Protein AF-A0A8C8M799-F1 (afdb_monomer)

Nearest PDB structures (foldseek):
  2hxp-assembly1_A  TM=8.177E-01  e=5.147E-05  Homo sapiens
  2j16-assembly2_B  TM=7.754E-01  e=2.577E-04  Saccharomyces cerevisiae
  7y4e-assembly2_B  TM=6.372E-01  e=9.191E-05  Homo sapiens
  5gtj-assembly2_C  TM=6.033E-01  e=5.855E-05  Homo sapiens
  5z5a-assembly3_C  TM=6.236E-01  e=4.112E-03  Thermococcus kodakarensis KOD1

Foldseek 3Di:
DPDLVPPVLVVVVVLLVVADDPVLDGDPDPDFEAEAEADPDADPDPRLVVVVVCVVVVGHYDQAYPVRAERSLLSQLLCCCQPVVDQSVRSVVSVCVRDPYDYDPVSVVVSVVVRVVCVVVVSD

Solvent-accessible surface area (backbone atoms only — not comparable to full-atom values): 7376 Å² total; per-residue (Å²): 145,86,72,77,67,58,60,62,49,48,59,51,46,54,56,44,73,74,39,54,38,101,81,79,47,68,62,84,65,93,75,82,58,50,79,34,66,57,62,98,65,69,89,87,34,72,42,51,57,50,51,52,53,37,50,74,70,71,46,54,69,48,65,37,45,100,78,49,40,40,58,21,44,50,56,53,37,53,48,36,29,73,76,65,40,34,51,62,65,61,31,46,52,59,52,51,75,76,40,87,71,64,68,48,69,73,56,49,54,54,47,50,52,52,36,54,52,38,54,76,67,62,54,93

InterPro domains:
  IPR000340 Dual specificity phosphatase, catalytic domain [PF00782] (52-115)
  IPR000387 Tyrosine-specific protein phosphatases domain [PS50056] (60-99)
  IPR020405 Atypical dual specificity phosphatase, subfamily A [PTHR45682] (58-123)
  IPR020422 Dual specificity protein phosphatase domain [SM00195] (5-117)
  IPR029021 Protein-tyrosine phosphatase-like [G3DSA:3.90.190.10] (6-123)
  IPR029021 Protein-tyrosine phosphatase-like [SSF52799] (47-121)

Secondary structure (DSSP, 8-state):
--STHHHHHHHHHHHHHTTB-TTSSB---SSS-EEE---SS-SSSHHHHHHHHHHHTT--EEE--TTSSSHHHHHHHHHHHHHH---HHHHHHHHHTTS-----HHHHHHHHHHHHHHHHTT--

Structure (mmCIF, N/CA/C/O backbone):
data_AF-A0A8C8M7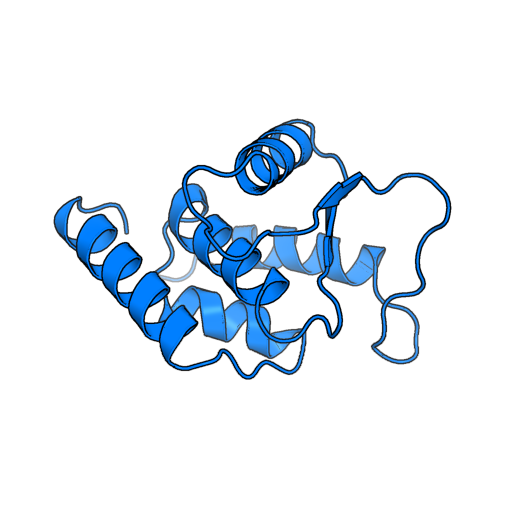99-F1
#
_entry.id   AF-A0A8C8M799-F1
#
loop_
_atom_site.group_PDB
_atom_site.id
_atom_site.type_symbol
_atom_site.label_atom_id
_atom_site.label_alt_id
_atom_site.label_comp_id
_atom_site.label_asym_id
_atom_site.label_entity_id
_atom_site.label_seq_id
_atom_site.pdbx_PDB_ins_code
_atom_site.Cartn_x
_atom_site.Cartn_y
_atom_site.Cartn_z
_atom_site.occupancy
_atom_site.B_iso_or_equiv
_atom_site.auth_seq_id
_atom_site.auth_comp_id
_atom_site.auth_asym_id
_atom_site.auth_atom_id
_atom_site.pdbx_PDB_model_num
ATOM 1 N N . MET A 1 1 ? -24.974 -4.540 -3.469 1.00 36.53 1 MET A N 1
ATOM 2 C CA . MET A 1 1 ? -23.639 -4.346 -2.847 1.00 36.53 1 MET A CA 1
ATOM 3 C C . MET A 1 1 ? -22.509 -4.196 -3.890 1.00 36.53 1 MET A C 1
ATOM 5 O O . MET A 1 1 ? -21.532 -4.925 -3.824 1.00 36.53 1 MET A O 1
ATOM 9 N N . LYS A 1 2 ? -22.591 -3.279 -4.873 1.00 37.59 2 LYS A N 1
ATOM 10 C CA . LYS A 1 2 ? -21.559 -3.154 -5.937 1.00 37.59 2 LYS A CA 1
ATOM 11 C C . LYS A 1 2 ? -21.274 -1.703 -6.375 1.00 37.59 2 LYS A C 1
ATOM 13 O O . LYS A 1 2 ? -21.218 -1.433 -7.567 1.00 37.59 2 LYS A O 1
ATOM 18 N N . GLN A 1 3 ? -21.135 -0.748 -5.451 1.00 39.97 3 GLN A N 1
ATOM 19 C CA . GLN A 1 3 ? -20.902 0.660 -5.843 1.00 39.97 3 GLN A CA 1
ATOM 20 C C . GLN A 1 3 ? -19.576 1.284 -5.369 1.00 39.97 3 GLN A C 1
ATOM 22 O O . GLN A 1 3 ? -19.121 2.225 -6.011 1.00 39.97 3 GLN A O 1
ATOM 27 N N . ASN A 1 4 ? -18.862 0.719 -4.385 1.00 44.81 4 ASN A N 1
ATOM 28 C CA . ASN A 1 4 ? -17.621 1.340 -3.877 1.00 44.81 4 ASN A CA 1
ATOM 29 C C . ASN A 1 4 ? -16.312 0.937 -4.583 1.00 44.81 4 ASN A C 1
ATOM 31 O O . ASN A 1 4 ? -15.297 1.597 -4.390 1.00 44.81 4 ASN A O 1
ATOM 35 N N . GLN A 1 5 ? -16.308 -0.079 -5.452 1.00 48.56 5 GLN A N 1
ATOM 36 C CA . GLN A 1 5 ? -15.090 -0.484 -6.179 1.00 48.56 5 GLN A CA 1
ATOM 37 C C . GLN A 1 5 ? -14.709 0.468 -7.331 1.00 48.56 5 GLN A C 1
ATOM 39 O O . GLN A 1 5 ? -13.572 0.462 -7.790 1.00 48.56 5 GLN A O 1
ATOM 44 N N . SER A 1 6 ? -15.630 1.322 -7.788 1.00 57.97 6 SER A N 1
ATOM 45 C CA . SER A 1 6 ? -15.455 2.165 -8.982 1.00 57.97 6 SER A CA 1
ATOM 46 C C . SER A 1 6 ? -14.426 3.293 -8.799 1.00 57.97 6 SER A C 1
ATOM 48 O O . SER A 1 6 ? -13.633 3.556 -9.702 1.00 57.97 6 SER A O 1
ATOM 50 N N . ALA A 1 7 ? -14.394 3.949 -7.635 1.00 55.78 7 ALA A N 1
ATOM 51 C CA . ALA A 1 7 ? -13.556 5.134 -7.428 1.00 55.78 7 ALA A CA 1
ATOM 52 C C . ALA A 1 7 ? -12.071 4.785 -7.244 1.00 55.78 7 ALA A C 1
ATOM 54 O O . ALA A 1 7 ? -11.216 5.389 -7.890 1.00 55.78 7 ALA A O 1
ATOM 55 N N . ALA A 1 8 ? -11.775 3.769 -6.427 1.00 52.72 8 ALA A N 1
ATOM 56 C CA . ALA A 1 8 ? -10.413 3.272 -6.227 1.00 52.72 8 ALA A CA 1
ATOM 57 C C . ALA A 1 8 ? -9.836 2.698 -7.529 1.00 52.72 8 ALA A C 1
ATOM 59 O O . ALA A 1 8 ? -8.698 2.990 -7.893 1.00 52.72 8 ALA A O 1
ATOM 60 N N . TYR A 1 9 ? -10.661 1.959 -8.280 1.00 50.78 9 TYR A N 1
ATOM 61 C CA . TYR A 1 9 ? -10.264 1.427 -9.577 1.00 50.78 9 TYR A CA 1
ATOM 62 C C . TYR A 1 9 ? -9.970 2.550 -10.576 1.00 50.78 9 TYR A C 1
ATOM 64 O O . TYR A 1 9 ? -8.937 2.506 -11.226 1.00 50.78 9 TYR A O 1
ATOM 72 N N . ARG A 1 10 ? -10.797 3.605 -10.645 1.00 59.00 10 ARG A N 1
ATOM 73 C CA . ARG A 1 10 ? -10.566 4.765 -11.530 1.00 59.00 10 ARG A CA 1
ATOM 74 C C . ARG A 1 10 ? -9.321 5.571 -11.165 1.00 59.00 10 ARG A C 1
ATOM 76 O O . ARG A 1 10 ? -8.552 5.896 -12.064 1.00 59.00 10 ARG A O 1
ATOM 83 N N . ALA A 1 11 ? -9.105 5.865 -9.883 1.00 54.03 11 ALA A N 1
ATOM 84 C CA . ALA A 1 11 ? -7.927 6.608 -9.428 1.00 54.03 11 ALA A CA 1
ATOM 85 C C . ALA A 1 11 ? -6.632 5.847 -9.746 1.00 54.03 11 ALA A C 1
ATOM 87 O O . ALA A 1 11 ? -5.654 6.422 -10.225 1.00 54.03 11 ALA A O 1
ATOM 88 N N . MET A 1 12 ? -6.651 4.526 -9.560 1.00 55.69 12 MET A N 1
ATOM 89 C CA . MET A 1 12 ? -5.508 3.690 -9.892 1.00 55.69 12 MET A CA 1
ATOM 90 C C . MET A 1 12 ? -5.356 3.473 -11.406 1.00 55.69 12 MET A C 1
ATOM 92 O O . MET A 1 12 ? -4.232 3.421 -11.897 1.00 55.69 12 MET A O 1
ATOM 96 N N . GLN A 1 13 ? -6.448 3.372 -12.172 1.00 53.78 13 GLN A N 1
ATOM 97 C CA . GLN A 1 13 ? -6.397 3.284 -13.638 1.00 53.78 13 GLN A CA 1
ATOM 98 C C . GLN A 1 13 ? -5.747 4.543 -14.224 1.00 53.78 13 GLN A C 1
ATOM 100 O O . GLN A 1 13 ? -4.793 4.425 -14.982 1.00 53.78 13 GLN A O 1
ATOM 105 N N . GLN A 1 14 ? -6.161 5.729 -13.762 1.00 54.97 14 GLN A N 1
ATOM 106 C CA . GLN A 1 14 ? -5.558 7.005 -14.156 1.00 54.97 14 GLN A CA 1
ATOM 107 C C . GLN A 1 14 ? -4.055 7.053 -13.854 1.00 54.97 14 GLN A C 1
ATOM 109 O O . GLN A 1 14 ? -3.283 7.518 -14.685 1.00 54.97 14 GLN A O 1
ATOM 114 N N . LEU A 1 15 ? -3.617 6.543 -12.698 1.00 53.00 15 LEU A N 1
ATOM 115 C CA . LEU A 1 15 ? -2.193 6.468 -12.355 1.00 53.00 15 LEU A CA 1
ATOM 116 C C . LEU A 1 15 ? -1.398 5.529 -13.274 1.00 53.00 15 LEU A C 1
ATOM 118 O O . LEU A 1 15 ? -0.246 5.827 -13.570 1.00 53.00 15 LEU A O 1
ATOM 122 N N . ASN A 1 16 ? -1.993 4.426 -13.735 1.00 51.41 16 ASN A N 1
ATOM 123 C CA . ASN A 1 16 ? -1.328 3.482 -14.637 1.00 51.41 16 ASN A CA 1
ATOM 124 C C . ASN A 1 16 ? -1.278 4.000 -16.079 1.00 5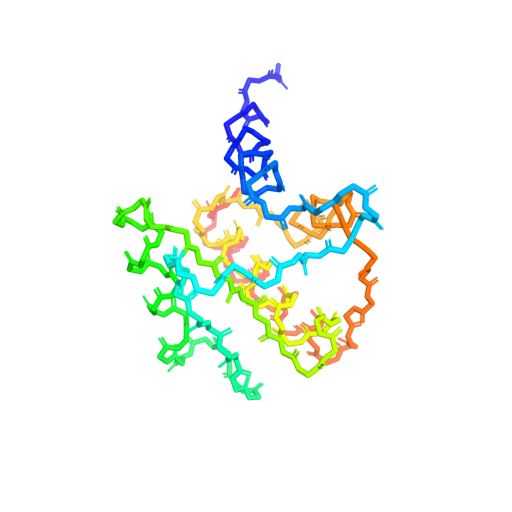1.41 16 ASN A C 1
ATOM 126 O O . ASN A 1 16 ? -0.214 3.971 -16.689 1.00 51.41 16 ASN A O 1
ATOM 130 N N . ASP A 1 17 ? -2.388 4.535 -16.592 1.00 57.66 17 ASP A N 1
ATOM 131 C CA . ASP A 1 17 ? -2.485 5.056 -17.965 1.00 57.66 17 ASP A CA 1
ATOM 132 C C . ASP A 1 17 ? -1.545 6.253 -18.195 1.00 57.66 17 ASP A C 1
ATOM 134 O O . ASP A 1 17 ? -1.127 6.534 -19.314 1.00 57.66 17 ASP A O 1
ATOM 138 N N . LEU A 1 18 ? -1.189 6.966 -17.123 1.00 50.09 18 LEU A N 1
ATOM 139 C CA . LEU A 1 18 ? -0.298 8.123 -17.166 1.00 50.09 18 LEU A CA 1
ATOM 140 C C . LEU A 1 18 ? 1.191 7.786 -17.052 1.00 50.09 18 LEU A C 1
ATOM 142 O O . LEU A 1 18 ? 2.012 8.686 -17.244 1.00 50.09 18 LEU A O 1
ATOM 146 N N . CYS A 1 19 ? 1.527 6.553 -16.682 1.00 47.09 19 CYS A N 1
ATOM 147 C CA . CYS A 1 19 ? 2.871 6.181 -16.259 1.00 47.09 19 CYS A CA 1
ATOM 148 C C . CYS A 1 19 ? 3.407 4.951 -17.034 1.00 47.09 19 CYS A C 1
ATOM 150 O O . CYS A 1 19 ? 4.620 4.784 -17.131 1.00 47.09 19 CYS A O 1
ATOM 152 N N . ALA A 1 20 ? 2.547 4.113 -17.620 1.00 47.53 20 ALA A N 1
ATOM 153 C CA . ALA A 1 20 ? 2.962 2.952 -18.406 1.00 47.53 20 ALA A CA 1
ATOM 154 C C . ALA A 1 20 ? 3.395 3.325 -19.836 1.00 47.53 20 ALA A C 1
ATOM 156 O O . ALA A 1 20 ? 2.713 4.084 -20.523 1.00 47.53 20 ALA A O 1
ATOM 157 N N . ASN A 1 21 ? 4.484 2.723 -20.315 1.00 50.19 21 ASN A N 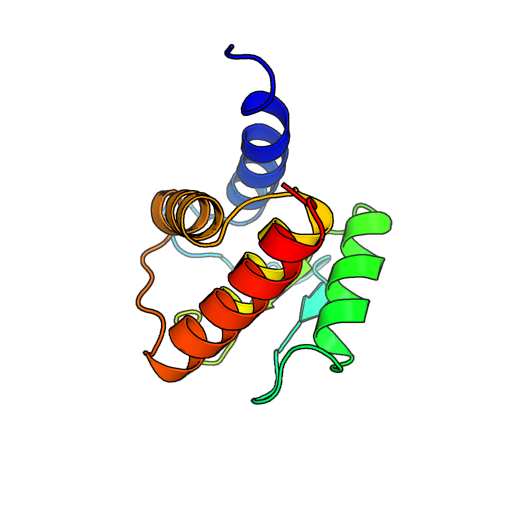1
ATOM 158 C CA . ASN A 1 21 ? 4.788 2.684 -21.748 1.00 50.19 21 ASN A CA 1
ATOM 159 C C . ASN A 1 21 ? 4.180 1.428 -22.364 1.00 50.19 21 ASN A C 1
ATOM 161 O O . ASN A 1 21 ? 3.847 0.482 -21.648 1.00 50.19 21 ASN A O 1
ATOM 165 N N . GLY A 1 22 ? 4.156 1.377 -23.699 1.00 46.03 22 GLY A N 1
ATOM 166 C CA . GLY A 1 22 ? 3.663 0.241 -24.488 1.00 46.03 22 GLY A CA 1
ATOM 167 C C . GLY A 1 22 ? 4.275 -1.135 -24.172 1.00 46.03 22 GLY A C 1
ATOM 168 O O . GLY A 1 22 ? 3.699 -2.132 -24.589 1.00 46.03 22 GLY A O 1
ATOM 169 N N . ASP A 1 23 ?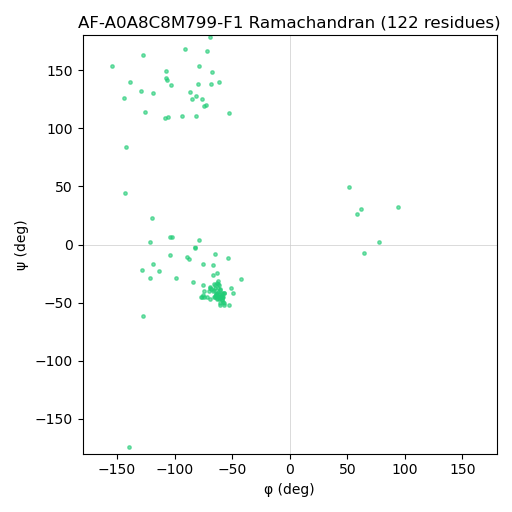 5.359 -1.202 -23.392 1.00 45.38 23 ASP A N 1
ATOM 170 C CA . ASP A 1 23 ? 6.046 -2.445 -23.004 1.00 45.38 23 ASP A CA 1
ATOM 171 C C . ASP A 1 23 ? 5.734 -2.918 -21.568 1.00 45.38 23 ASP A C 1
ATOM 173 O O . ASP A 1 23 ? 6.369 -3.840 -21.062 1.00 45.38 23 ASP A O 1
ATOM 177 N N . GLY A 1 24 ? 4.798 -2.279 -20.857 1.00 40.44 24 GLY A N 1
ATOM 178 C CA . GLY A 1 24 ? 4.428 -2.673 -19.485 1.00 40.44 24 GLY A CA 1
ATOM 179 C C . GLY A 1 24 ? 5.420 -2.240 -18.394 1.00 40.44 24 GLY A C 1
ATOM 180 O O . GLY A 1 24 ? 5.190 -2.501 -17.212 1.00 40.44 24 GLY A O 1
ATOM 181 N N . TYR A 1 25 ? 6.480 -1.519 -18.769 1.00 36.88 25 TYR A N 1
ATOM 182 C CA . TYR A 1 25 ? 7.398 -0.828 -17.863 1.00 36.88 25 TYR A CA 1
ATOM 183 C C . TYR A 1 25 ? 7.190 0.692 -17.931 1.00 36.88 25 TYR A C 1
ATOM 185 O O . TYR A 1 25 ? 6.807 1.246 -18.963 1.00 36.88 25 TYR A O 1
ATOM 193 N N . TYR A 1 26 ? 7.445 1.370 -16.814 1.00 47.44 26 TYR A N 1
ATOM 194 C CA . TYR A 1 26 ? 7.334 2.821 -16.683 1.00 47.44 26 TYR A CA 1
ATOM 195 C C . TYR A 1 26 ? 8.514 3.523 -17.392 1.00 47.44 26 TYR A C 1
ATOM 197 O O . TYR A 1 26 ? 9.662 3.321 -16.996 1.00 47.44 26 TYR A O 1
ATOM 205 N N . SER A 1 27 ? 8.277 4.364 -18.412 1.00 43.22 27 SER A N 1
ATOM 206 C CA . SER A 1 27 ? 9.279 5.340 -18.890 1.00 43.22 27 SER A CA 1
ATOM 207 C C . SER A 1 27 ? 9.321 6.400 -17.826 1.00 43.22 27 SER A C 1
ATOM 209 O O . SER A 1 27 ? 8.319 7.065 -17.575 1.00 43.22 27 SER A O 1
ATOM 211 N N . MET A 1 28 ? 10.494 6.587 -17.240 1.00 45.66 28 MET A N 1
ATOM 212 C CA . MET A 1 28 ? 10.765 7.700 -16.343 1.00 45.66 28 MET A CA 1
ATOM 213 C C . MET A 1 28 ? 10.377 9.018 -17.039 1.00 45.66 28 MET A C 1
ATOM 215 O O . MET A 1 28 ? 11.010 9.380 -18.036 1.00 45.66 28 MET A O 1
ATOM 219 N N . PRO A 1 29 ? 9.349 9.753 -16.573 1.00 45.44 29 PRO A N 1
ATOM 220 C CA . PRO A 1 29 ? 9.011 11.038 -17.158 1.00 45.44 29 PRO A CA 1
ATOM 221 C C . PRO A 1 29 ? 9.965 12.066 -16.557 1.00 45.44 29 PRO A C 1
ATOM 223 O O . PRO A 1 29 ? 9.873 12.393 -15.377 1.00 45.44 29 PRO A O 1
ATOM 226 N N . ILE A 1 30 ? 10.882 12.588 -17.371 1.00 42.38 30 ILE A N 1
ATOM 227 C CA . ILE A 1 30 ? 11.935 13.522 -16.932 1.00 42.38 30 ILE A CA 1
ATOM 228 C C . ILE A 1 30 ? 11.356 14.869 -16.444 1.00 42.38 30 ILE A C 1
ATOM 230 O O . ILE A 1 30 ? 12.076 15.667 -15.865 1.00 42.38 30 ILE A O 1
ATOM 234 N N . HIS A 1 31 ? 10.058 15.149 -16.593 1.00 43.28 31 HIS A N 1
ATOM 235 C CA . HIS A 1 31 ? 9.453 16.379 -16.075 1.00 43.28 31 HIS A CA 1
ATOM 236 C C . HIS A 1 31 ? 8.023 16.124 -15.557 1.00 43.28 31 HIS A C 1
ATOM 238 O O . HIS A 1 31 ? 7.168 15.678 -16.320 1.00 43.28 31 HIS A O 1
ATOM 244 N N . ARG A 1 32 ? 7.749 16.505 -14.293 1.00 48.97 32 ARG A N 1
ATOM 245 C CA . ARG A 1 32 ? 6.439 16.524 -13.575 1.00 48.97 32 ARG A CA 1
ATOM 246 C C . ARG A 1 32 ? 6.045 15.307 -12.723 1.00 48.97 32 ARG A C 1
ATOM 248 O O . ARG A 1 32 ? 4.851 15.035 -12.578 1.00 48.97 32 ARG A O 1
ATOM 255 N N . VAL A 1 33 ? 6.998 14.614 -12.109 1.00 53.72 33 VAL A N 1
ATOM 256 C CA . VAL A 1 33 ? 6.684 13.563 -11.131 1.00 53.72 33 VAL A CA 1
ATOM 257 C C . VAL A 1 33 ? 7.480 13.775 -9.850 1.00 53.72 33 VAL A C 1
ATOM 259 O O . VAL A 1 33 ? 8.680 14.023 -9.911 1.00 53.72 33 VAL A O 1
ATOM 262 N N . VAL A 1 34 ? 6.806 13.706 -8.698 1.00 55.66 34 VAL A N 1
ATOM 263 C CA . VAL A 1 34 ? 7.482 13.756 -7.395 1.00 55.66 34 VAL A CA 1
ATOM 264 C C . VAL A 1 34 ? 7.947 12.357 -7.024 1.00 55.66 34 VAL A C 1
ATOM 266 O O . VAL A 1 34 ? 7.163 11.405 -7.016 1.00 55.66 34 VAL A O 1
ATOM 269 N N . GLU A 1 35 ? 9.238 12.246 -6.743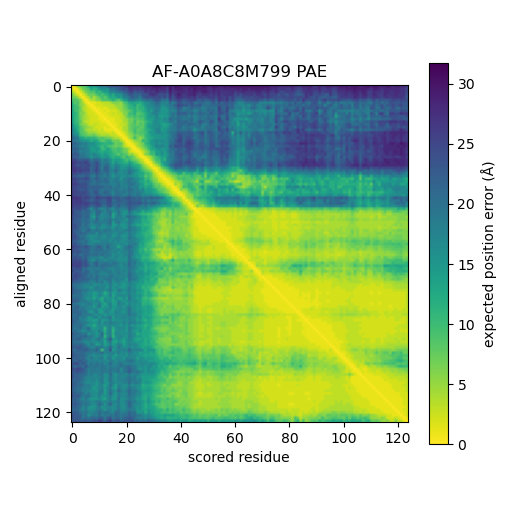 1.00 55.19 35 GLU A N 1
ATOM 270 C CA . GLU A 1 35 ? 9.904 10.998 -6.404 1.00 55.19 35 GLU A CA 1
ATOM 271 C C . GLU A 1 35 ? 9.811 10.699 -4.908 1.00 55.19 35 GLU A C 1
ATOM 273 O O . GLU A 1 35 ? 10.130 11.541 -4.068 1.00 55.19 35 GLU A O 1
ATOM 278 N N . VAL A 1 36 ? 9.406 9.473 -4.573 1.00 58.09 36 VAL A N 1
ATOM 279 C CA . VAL A 1 36 ? 9.369 8.997 -3.186 1.00 58.09 36 VAL A CA 1
ATOM 280 C C . VAL A 1 36 ? 10.163 7.701 -3.068 1.00 58.09 36 VAL A C 1
ATOM 282 O O . VAL A 1 36 ? 9.765 6.664 -3.603 1.00 58.09 36 VAL A O 1
ATOM 285 N N . PHE A 1 37 ? 11.269 7.759 -2.319 1.00 60.38 37 PHE A N 1
ATOM 286 C CA . PHE A 1 37 ? 12.098 6.604 -1.980 1.00 60.38 37 PHE A CA 1
ATOM 287 C C . PHE A 1 37 ? 11.878 6.196 -0.512 1.00 60.38 37 PHE A C 1
ATOM 289 O O . PHE A 1 37 ? 12.309 6.911 0.396 1.00 60.38 37 PHE A O 1
ATOM 296 N N . PRO A 1 38 ? 11.222 5.055 -0.239 1.00 58.50 38 PRO A N 1
ATOM 297 C CA . PRO A 1 38 ? 10.963 4.627 1.124 1.00 58.50 38 PRO A CA 1
ATOM 298 C C . PRO A 1 38 ? 12.231 4.050 1.787 1.00 58.50 38 PRO A C 1
ATOM 300 O O . PRO A 1 38 ? 12.832 3.100 1.259 1.00 58.50 38 PRO A O 1
ATOM 303 N N . PRO A 1 39 ? 12.633 4.574 2.961 1.00 58.09 39 PRO A N 1
ATOM 304 C CA . PRO A 1 39 ? 13.659 3.961 3.799 1.00 58.09 39 PRO A CA 1
ATOM 305 C C . PRO A 1 39 ? 13.153 2.647 4.420 1.00 58.09 39 PRO A C 1
ATOM 307 O O . PRO A 1 39 ? 12.036 2.192 4.172 1.00 58.09 39 PRO A O 1
ATOM 310 N N . ARG A 1 40 ? 14.020 1.972 5.183 1.00 57.62 40 ARG A N 1
ATOM 311 C CA . ARG A 1 40 ? 13.749 0.626 5.717 1.00 57.62 40 ARG A CA 1
ATOM 312 C C . ARG A 1 40 ? 12.552 0.595 6.688 1.00 57.62 40 ARG A C 1
ATOM 314 O O . ARG A 1 40 ? 11.790 -0.372 6.657 1.00 57.62 40 ARG A O 1
ATOM 321 N N . ASP A 1 41 ? 12.349 1.678 7.438 1.00 58.41 41 ASP A N 1
ATOM 322 C CA . ASP A 1 41 ? 11.238 1.872 8.376 1.00 58.41 41 ASP A CA 1
ATOM 323 C C . ASP A 1 41 ? 10.209 2.863 7.818 1.00 58.41 41 ASP A C 1
ATOM 325 O O . ASP A 1 41 ? 10.553 3.808 7.110 1.00 58.41 41 ASP A O 1
ATOM 329 N N . MET A 1 42 ? 8.922 2.591 8.051 1.00 59.62 42 MET A N 1
ATOM 330 C CA . MET A 1 42 ? 7.884 2.886 7.053 1.00 59.62 42 MET A CA 1
ATOM 331 C C . MET A 1 42 ? 6.762 3.837 7.489 1.00 59.62 42 MET A C 1
ATOM 333 O O . MET A 1 42 ? 6.180 4.480 6.626 1.00 59.62 42 MET A O 1
ATOM 337 N N . LEU A 1 43 ? 6.411 3.904 8.774 1.00 54.00 43 LEU A N 1
ATOM 338 C CA . LEU A 1 43 ? 5.177 4.590 9.197 1.00 54.00 43 LEU A CA 1
ATOM 339 C C . LEU A 1 43 ? 5.411 5.969 9.830 1.00 54.00 43 LEU A C 1
ATOM 341 O O . LEU A 1 43 ? 4.460 6.719 9.986 1.00 54.00 43 LEU A O 1
ATOM 345 N N . GLU A 1 44 ? 6.664 6.338 10.103 1.00 50.94 44 GLU A N 1
ATOM 346 C CA . GLU A 1 44 ? 7.046 7.672 10.605 1.00 50.94 44 GLU A CA 1
ATOM 347 C C . GLU A 1 44 ? 8.000 8.401 9.654 1.00 50.94 44 GLU A C 1
ATOM 349 O O . GLU A 1 44 ? 8.794 9.255 10.047 1.00 50.94 44 GLU A O 1
ATOM 354 N N . THR A 1 45 ? 8.004 8.023 8.381 1.00 60.28 45 THR A N 1
ATOM 355 C CA . THR A 1 45 ? 9.003 8.520 7.444 1.00 60.28 45 THR A CA 1
ATOM 356 C C . THR A 1 45 ? 8.441 9.583 6.527 1.00 60.28 45 THR A C 1
ATOM 358 O O . THR A 1 45 ? 7.357 9.455 5.969 1.00 60.28 45 THR A O 1
ATOM 361 N N . HIS A 1 46 ? 9.249 10.626 6.329 1.00 66.38 46 HIS A N 1
ATOM 362 C CA . HIS A 1 46 ? 9.025 11.755 5.425 1.00 66.38 46 HIS A CA 1
ATOM 363 C C . HIS A 1 46 ? 8.465 11.335 4.049 1.00 66.38 46 HIS A C 1
ATOM 365 O O . HIS A 1 46 ? 7.680 12.058 3.449 1.00 66.38 46 HIS A O 1
ATOM 371 N N . ALA A 1 47 ? 8.804 10.127 3.583 1.00 67.62 47 ALA A N 1
ATOM 372 C CA . ALA A 1 47 ? 8.276 9.507 2.371 1.00 67.62 47 ALA A CA 1
ATOM 373 C C . ALA A 1 47 ? 6.744 9.321 2.365 1.00 67.62 47 ALA A C 1
ATOM 375 O O . ALA A 1 47 ? 6.115 9.567 1.337 1.00 67.62 47 ALA A O 1
ATOM 376 N N . PHE A 1 48 ? 6.140 8.894 3.478 1.00 78.00 48 PHE A N 1
ATOM 377 C CA . PHE A 1 48 ? 4.689 8.710 3.567 1.00 78.00 48 PHE A CA 1
ATOM 378 C C . PHE A 1 48 ? 3.970 10.062 3.540 1.00 78.00 48 PHE A C 1
ATOM 380 O O . PHE A 1 48 ? 3.102 10.264 2.697 1.00 78.00 48 PHE A O 1
ATOM 387 N N . HIS A 1 49 ? 4.431 11.033 4.337 1.00 76.94 49 HIS A N 1
ATOM 388 C CA . HIS A 1 49 ? 3.885 12.395 4.313 1.00 76.94 49 HIS A CA 1
ATOM 389 C C . HIS A 1 49 ? 4.042 13.069 2.944 1.00 76.94 49 HIS A C 1
ATOM 391 O O . HIS A 1 49 ? 3.134 13.758 2.490 1.00 76.94 49 HIS A O 1
ATOM 397 N N . LEU A 1 50 ? 5.169 12.863 2.251 1.00 73.62 50 LEU A N 1
ATOM 398 C CA . LEU A 1 50 ? 5.356 13.370 0.890 1.00 73.62 50 LEU A CA 1
ATOM 399 C C . LEU A 1 50 ? 4.371 12.736 -0.090 1.00 73.62 50 LEU A C 1
ATOM 401 O O . LEU A 1 50 ? 3.817 13.448 -0.929 1.00 73.62 50 LEU A O 1
ATOM 405 N N . LEU A 1 51 ? 4.143 11.424 0.006 1.00 81.19 51 LEU A N 1
ATOM 406 C CA . LEU A 1 51 ? 3.139 10.744 -0.806 1.00 81.19 51 LEU A CA 1
ATOM 407 C C . LEU A 1 51 ? 1.748 11.328 -0.531 1.00 81.19 51 LEU A C 1
ATOM 409 O O . LEU A 1 51 ? 1.083 11.760 -1.468 1.00 81.19 51 LEU A O 1
ATOM 413 N N . GLU A 1 52 ? 1.337 11.403 0.735 1.00 82.62 52 GLU A N 1
ATOM 414 C CA . GLU A 1 52 ? 0.039 11.952 1.135 1.00 82.62 52 GLU A CA 1
ATOM 415 C C . GLU A 1 52 ? -0.158 13.390 0.656 1.00 82.62 52 GLU A C 1
ATOM 417 O O . GLU A 1 52 ? -1.150 13.692 -0.010 1.00 82.62 52 GLU A O 1
ATOM 422 N N . PHE A 1 53 ? 0.804 14.269 0.948 1.00 79.62 53 PHE A N 1
ATOM 423 C CA . PHE A 1 53 ? 0.756 15.677 0.573 1.00 79.62 53 PHE A CA 1
ATOM 424 C C . PHE A 1 53 ? 0.601 15.840 -0.940 1.00 79.62 53 PHE A C 1
ATOM 426 O O . PHE A 1 53 ? -0.311 16.524 -1.404 1.00 79.62 53 PHE A O 1
ATOM 433 N N . ASN A 1 54 ? 1.437 15.167 -1.731 1.00 79.12 54 ASN A N 1
ATOM 434 C CA . ASN A 1 54 ? 1.392 15.303 -3.183 1.00 79.12 54 ASN A CA 1
ATOM 435 C C . ASN A 1 54 ? 0.129 14.686 -3.793 1.00 79.12 54 ASN A C 1
ATOM 437 O O . ASN A 1 54 ? -0.441 15.274 -4.713 1.00 79.12 54 ASN A O 1
ATOM 441 N N . VAL A 1 55 ? -0.361 13.560 -3.264 1.00 79.75 55 VAL A N 1
ATOM 442 C CA . VAL A 1 55 ? -1.637 12.991 -3.720 1.00 79.75 55 VAL A CA 1
ATOM 443 C C . VAL A 1 55 ? -2.804 13.924 -3.369 1.00 79.75 55 VAL A C 1
ATOM 445 O O . VAL A 1 55 ? -3.673 14.143 -4.214 1.00 79.75 55 VAL A O 1
ATOM 448 N N . SER A 1 56 ? -2.798 14.561 -2.190 1.00 80.12 56 SER A N 1
ATOM 449 C CA . SER A 1 56 ? -3.811 15.565 -1.811 1.00 80.12 56 SER A CA 1
ATOM 450 C C . SER A 1 56 ? -3.806 16.793 -2.730 1.00 80.12 56 SER A C 1
ATOM 452 O O . SER A 1 56 ? -4.864 17.325 -3.069 1.00 80.12 56 SER A O 1
ATOM 454 N N . MET A 1 57 ? -2.626 17.176 -3.226 1.00 80.19 57 MET A N 1
ATOM 455 C CA . MET A 1 57 ? -2.435 18.250 -4.205 1.00 80.19 57 MET A CA 1
ATOM 456 C C . MET A 1 57 ? -2.770 17.826 -5.644 1.00 80.19 57 MET A C 1
ATOM 458 O O . MET A 1 57 ? -2.598 18.611 -6.575 1.00 80.19 57 MET A O 1
ATOM 462 N N . LYS A 1 58 ? -3.262 16.594 -5.849 1.00 78.50 58 LYS A N 1
ATOM 463 C CA . LYS A 1 58 ? -3.539 15.996 -7.167 1.00 78.50 58 LYS A CA 1
ATOM 464 C C . LYS A 1 58 ? -2.298 15.931 -8.072 1.00 78.50 58 LYS A C 1
ATOM 466 O O . LYS A 1 58 ? -2.418 15.905 -9.299 1.00 78.50 58 LYS A O 1
ATOM 471 N N . CYS A 1 59 ? -1.107 15.888 -7.476 1.00 73.88 59 CYS A N 1
ATOM 472 C CA . CYS A 1 59 ? 0.148 15.691 -8.187 1.00 73.88 59 CYS A CA 1
ATOM 473 C C . CYS A 1 59 ? 0.349 14.211 -8.527 1.00 73.88 59 CYS A C 1
ATOM 475 O O . CYS A 1 59 ? -0.119 13.312 -7.828 1.00 73.88 59 CYS A O 1
ATOM 477 N N . LYS A 1 60 ? 1.106 13.952 -9.596 1.00 70.81 60 LYS A N 1
ATOM 478 C CA . LYS A 1 60 ? 1.560 12.598 -9.920 1.00 70.81 60 LYS A CA 1
ATOM 479 C C . LYS A 1 60 ? 2.787 12.266 -9.076 1.00 70.81 60 LYS A C 1
ATOM 481 O O . LYS A 1 60 ? 3.758 13.024 -9.069 1.00 70.81 60 LYS A O 1
ATOM 486 N N . VAL A 1 61 ? 2.738 11.128 -8.391 1.00 76.94 61 VAL A N 1
ATOM 487 C CA . VAL A 1 61 ? 3.816 10.648 -7.521 1.00 76.94 61 VAL A CA 1
ATOM 488 C C . VAL A 1 61 ? 4.314 9.312 -8.043 1.00 76.94 61 VAL A C 1
ATOM 490 O O . VAL A 1 61 ? 3.517 8.405 -8.281 1.00 76.94 61 VAL A O 1
ATOM 493 N N . TYR A 1 62 ? 5.628 9.182 -8.197 1.00 79.25 62 TYR A N 1
ATOM 494 C CA . TYR A 1 62 ? 6.266 7.917 -8.535 1.00 79.25 62 TYR A CA 1
ATOM 495 C C . TYR A 1 62 ? 7.010 7.385 -7.321 1.00 79.25 62 TYR A C 1
ATOM 497 O O . TYR A 1 62 ? 8.029 7.922 -6.881 1.00 79.25 62 TYR A O 1
ATOM 505 N N . VAL A 1 63 ? 6.454 6.313 -6.761 1.00 79.06 63 VAL A N 1
ATOM 506 C CA . VAL A 1 63 ? 7.029 5.610 -5.619 1.00 79.06 63 VAL A CA 1
ATOM 507 C C . VAL A 1 63 ? 7.887 4.468 -6.142 1.00 79.06 63 VAL A C 1
ATOM 509 O O . VAL A 1 63 ? 7.368 3.464 -6.635 1.00 79.06 63 VAL A O 1
ATOM 512 N N . TYR A 1 64 ? 9.201 4.581 -5.985 1.00 76.25 64 TYR A N 1
ATOM 513 C CA . TYR A 1 64 ? 10.140 3.561 -6.439 1.00 76.25 64 TYR A CA 1
ATOM 514 C C . TYR A 1 64 ? 11.078 3.122 -5.321 1.00 76.25 64 TYR A C 1
ATOM 516 O O . TYR A 1 64 ? 11.208 3.732 -4.266 1.00 76.25 64 TYR A O 1
ATOM 524 N N . CYS A 1 65 ? 11.711 1.981 -5.536 1.00 72.31 65 CYS A N 1
ATOM 525 C CA . CYS A 1 65 ? 12.865 1.549 -4.764 1.00 72.31 65 CYS A CA 1
ATOM 526 C C . CYS A 1 65 ? 13.854 0.905 -5.739 1.00 72.31 65 CYS A C 1
ATOM 528 O O . CYS A 1 65 ? 13.597 0.917 -6.939 1.00 72.31 65 CYS A O 1
ATOM 530 N N . ARG A 1 66 ? 14.953 0.314 -5.250 1.00 69.00 66 ARG A N 1
ATOM 531 C CA . ARG A 1 66 ? 16.009 -0.234 -6.126 1.00 69.00 66 ARG A CA 1
ATOM 532 C C . ARG A 1 66 ? 15.479 -1.151 -7.241 1.00 69.00 66 ARG A C 1
ATOM 534 O O . ARG A 1 66 ? 15.940 -1.052 -8.362 1.00 69.00 66 ARG A O 1
ATOM 541 N N . GLU A 1 67 ? 14.514 -2.010 -6.922 1.00 68.06 67 GLU A N 1
ATOM 542 C CA . GLU A 1 67 ? 13.954 -3.005 -7.856 1.00 68.06 67 GLU A CA 1
ATOM 543 C C . GLU A 1 67 ? 12.442 -2.834 -8.050 1.00 68.06 67 GLU A C 1
ATOM 545 O O . GLU A 1 67 ? 11.782 -3.662 -8.662 1.00 68.06 67 GLU A O 1
ATOM 550 N N . GLY A 1 68 ? 11.838 -1.821 -7.423 1.00 67.50 68 GLY A N 1
ATOM 551 C CA . GLY A 1 68 ? 10.383 -1.648 -7.418 1.00 67.50 68 GLY A CA 1
ATOM 552 C C . GLY A 1 68 ? 9.585 -2.753 -6.702 1.00 67.50 68 GLY A C 1
ATOM 553 O O . GLY A 1 68 ? 8.386 -2.589 -6.509 1.00 67.50 68 GLY A O 1
ATOM 554 N N . TYR A 1 69 ? 10.202 -3.848 -6.260 1.00 70.12 69 TYR A N 1
ATOM 555 C CA . TYR A 1 69 ? 9.482 -5.070 -5.884 1.00 70.12 69 TYR A CA 1
ATOM 556 C C . TYR A 1 69 ? 8.923 -5.094 -4.457 1.00 70.12 69 TYR A C 1
ATOM 558 O O . TYR A 1 69 ? 7.883 -5.693 -4.200 1.00 70.12 69 TYR A O 1
ATOM 566 N N . SER A 1 70 ? 9.614 -4.442 -3.516 1.00 75.06 70 SER A N 1
ATOM 567 C CA . SER A 1 70 ? 9.401 -4.706 -2.086 1.00 75.06 70 SER A CA 1
ATOM 568 C C . SER A 1 70 ? 9.125 -3.435 -1.272 1.00 75.06 70 SER A C 1
ATOM 570 O O . SER A 1 70 ? 8.038 -3.268 -0.725 1.00 75.06 70 SER A O 1
ATOM 572 N N . ARG A 1 71 ? 10.066 -2.480 -1.225 1.00 76.12 71 ARG A N 1
ATOM 573 C CA . ARG A 1 71 ? 9.937 -1.279 -0.370 1.00 76.12 71 ARG A CA 1
ATOM 574 C C . ARG A 1 71 ? 8.891 -0.288 -0.884 1.00 76.12 71 ARG A C 1
ATOM 576 O O . ARG A 1 71 ? 8.063 0.180 -0.110 1.00 76.12 71 ARG A O 1
ATOM 583 N N . SER A 1 72 ? 8.898 -0.005 -2.187 1.00 80.25 7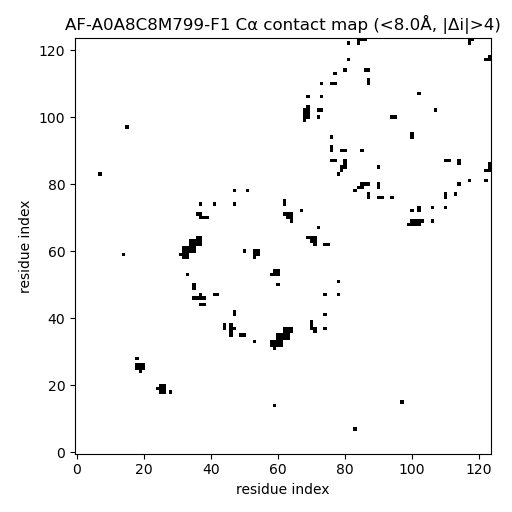2 SER A N 1
ATOM 584 C CA . SER A 1 72 ? 7.880 0.848 -2.818 1.00 80.25 72 SER A CA 1
ATOM 585 C C . SER A 1 72 ? 6.492 0.218 -2.759 1.00 80.25 72 SER A C 1
ATOM 587 O O . SER A 1 72 ? 5.513 0.913 -2.513 1.00 80.25 72 SER A O 1
ATOM 589 N N . LEU A 1 73 ? 6.409 -1.109 -2.914 1.00 85.00 73 LEU A N 1
ATOM 590 C CA . LEU A 1 73 ? 5.162 -1.862 -2.785 1.00 85.00 73 LEU A CA 1
ATOM 591 C C . LEU A 1 73 ? 4.525 -1.663 -1.416 1.00 85.00 73 LEU A C 1
ATOM 593 O O . LEU A 1 73 ? 3.344 -1.344 -1.322 1.00 85.00 73 LEU A O 1
ATOM 597 N N . LYS A 1 74 ? 5.334 -1.832 -0.371 1.00 85.31 74 LYS A N 1
ATOM 598 C CA . LYS A 1 74 ? 4.895 -1.678 1.004 1.00 85.31 74 LYS A CA 1
ATOM 599 C C . LYS A 1 74 ? 4.217 -0.317 1.192 1.00 85.31 74 LYS A C 1
ATOM 601 O O . LYS A 1 74 ? 3.084 -0.283 1.658 1.00 85.31 74 LYS A O 1
ATOM 606 N N . LEU A 1 75 ? 4.880 0.777 0.786 1.00 85.44 75 LEU A N 1
ATOM 607 C CA . LEU A 1 75 ? 4.380 2.152 0.962 1.00 85.44 75 LEU A CA 1
ATOM 608 C C . LEU A 1 75 ? 3.022 2.357 0.285 1.00 85.44 75 LEU A C 1
ATOM 610 O O . LEU A 1 75 ? 2.097 2.879 0.900 1.00 85.44 75 LEU A O 1
ATOM 614 N N . VAL A 1 76 ? 2.894 1.877 -0.952 1.00 87.50 76 VAL A N 1
ATOM 615 C CA . VAL A 1 76 ? 1.647 1.951 -1.720 1.00 87.50 76 VAL A CA 1
ATOM 616 C C . VAL A 1 76 ? 0.530 1.147 -1.050 1.00 87.50 76 VAL A C 1
ATOM 618 O O . VAL A 1 76 ? -0.585 1.645 -0.937 1.00 87.50 76 VAL A O 1
ATOM 621 N N . ILE A 1 77 ? 0.811 -0.067 -0.562 1.00 89.31 77 ILE A N 1
ATOM 622 C CA . ILE A 1 77 ? -0.199 -0.889 0.121 1.00 89.31 77 ILE A CA 1
ATOM 623 C C . ILE A 1 77 ? -0.685 -0.203 1.402 1.00 89.31 77 ILE A C 1
ATOM 625 O O . ILE A 1 77 ? -1.890 -0.098 1.600 1.00 89.31 77 ILE A O 1
ATOM 629 N N . ALA A 1 78 ? 0.214 0.306 2.249 1.00 89.12 78 ALA A N 1
ATOM 630 C CA . ALA A 1 78 ? -0.208 0.999 3.469 1.00 89.12 78 ALA A CA 1
ATOM 631 C C . ALA A 1 78 ? -1.023 2.262 3.168 1.00 89.12 78 ALA A C 1
ATOM 633 O O . ALA A 1 78 ? -2.007 2.522 3.854 1.00 89.12 78 ALA A O 1
ATOM 634 N N . TYR A 1 79 ? -0.661 3.008 2.119 1.00 88.88 79 TYR A N 1
ATOM 635 C CA . TYR A 1 79 ? -1.444 4.157 1.669 1.00 88.88 79 TYR A CA 1
ATOM 636 C C . TYR A 1 79 ? -2.877 3.754 1.285 1.00 88.88 79 TYR A C 1
ATOM 638 O O . TYR A 1 79 ? -3.838 4.389 1.719 1.00 88.88 79 TYR A O 1
ATOM 646 N N . LEU A 1 80 ? -3.041 2.659 0.532 1.00 89.75 80 LEU A N 1
ATOM 647 C CA . LEU A 1 80 ? -4.364 2.122 0.192 1.00 89.75 80 LEU A CA 1
ATOM 648 C C . LEU A 1 80 ? -5.152 1.711 1.442 1.00 89.75 80 LEU A C 1
ATOM 650 O O . LEU A 1 80 ? -6.330 2.042 1.561 1.00 89.75 80 LEU A O 1
ATOM 654 N N . MET A 1 81 ? -4.503 1.058 2.403 1.00 90.88 81 MET A N 1
ATOM 655 C CA . MET A 1 81 ? -5.166 0.643 3.638 1.00 90.88 81 MET A CA 1
ATOM 656 C C . MET A 1 81 ? -5.660 1.843 4.459 1.00 90.88 81 MET A C 1
ATOM 658 O O . MET A 1 81 ? -6.812 1.867 4.888 1.00 90.88 81 MET A O 1
ATOM 662 N N . LEU A 1 82 ? -4.814 2.864 4.624 1.00 88.31 82 LEU A N 1
ATOM 663 C CA . LEU A 1 82 ? -5.087 4.032 5.466 1.00 88.31 82 LEU A CA 1
ATOM 664 C C . LEU A 1 82 ? -6.084 5.016 4.840 1.00 88.31 82 LEU A C 1
ATOM 666 O O . LEU A 1 82 ? -6.984 5.494 5.528 1.00 88.31 82 LEU A O 1
ATOM 670 N N . HIS A 1 83 ? -5.956 5.309 3.543 1.00 88.12 83 HIS A N 1
ATOM 671 C CA . HIS A 1 83 ? -6.763 6.346 2.885 1.00 88.12 83 HIS A CA 1
ATOM 672 C C . HIS A 1 83 ? -7.957 5.802 2.118 1.00 88.12 83 HIS A C 1
ATOM 674 O O . HIS A 1 83 ? -8.966 6.493 1.981 1.00 88.12 83 HIS A O 1
ATOM 680 N N . HIS A 1 84 ? -7.860 4.569 1.623 1.00 87.00 84 HIS A N 1
ATOM 681 C CA . HIS A 1 84 ? -8.926 3.944 0.847 1.00 87.00 84 HIS A CA 1
ATOM 682 C C . HIS A 1 84 ? -9.708 2.896 1.638 1.00 87.00 84 HIS A C 1
ATOM 684 O O . HIS A 1 84 ? -10.595 2.269 1.063 1.00 87.00 84 HIS A O 1
ATOM 690 N N . ARG A 1 85 ? -9.434 2.757 2.947 1.00 87.88 85 ARG A N 1
ATOM 691 C CA . ARG A 1 85 ? -10.141 1.839 3.857 1.00 87.88 85 ARG A CA 1
ATOM 692 C C . ARG A 1 85 ? -10.185 0.421 3.300 1.00 87.88 85 ARG A C 1
ATOM 694 O O . ARG A 1 85 ? -11.238 -0.197 3.174 1.00 87.88 85 ARG A O 1
ATOM 701 N N . MET A 1 86 ? -9.024 -0.055 2.882 1.00 90.19 86 MET A N 1
ATOM 702 C CA . MET A 1 86 ? -8.866 -1.382 2.314 1.00 90.19 86 MET A CA 1
ATOM 703 C C . MET A 1 86 ? -8.139 -2.282 3.303 1.00 90.19 86 MET A C 1
ATOM 705 O O . MET A 1 86 ? -7.191 -1.857 3.958 1.00 90.19 86 MET A O 1
ATOM 709 N N . ASP A 1 87 ? -8.525 -3.551 3.360 1.00 91.19 87 ASP A N 1
ATOM 710 C CA . ASP A 1 87 ? -7.710 -4.551 4.036 1.00 91.19 87 ASP A CA 1
ATOM 711 C C . ASP A 1 87 ? -6.439 -4.863 3.216 1.00 91.19 87 ASP A C 1
ATOM 713 O O . ASP A 1 87 ? -6.295 -4.501 2.036 1.00 91.19 87 ASP A O 1
ATOM 717 N N . VAL A 1 88 ? -5.488 -5.542 3.851 1.00 90.62 88 VAL A N 1
ATOM 718 C CA . VAL A 1 88 ? -4.194 -5.893 3.256 1.00 90.62 88 VAL A CA 1
ATOM 719 C C . VAL A 1 88 ? -4.320 -6.790 2.015 1.00 90.62 88 VAL A C 1
ATOM 721 O O . VAL A 1 88 ? -3.541 -6.624 1.072 1.00 90.62 88 VAL A O 1
ATOM 724 N N . LEU A 1 89 ? -5.299 -7.701 1.966 1.00 90.88 89 LEU A N 1
ATOM 725 C CA . LEU A 1 89 ? -5.513 -8.617 0.840 1.00 90.88 89 LEU A CA 1
ATOM 726 C C . LEU 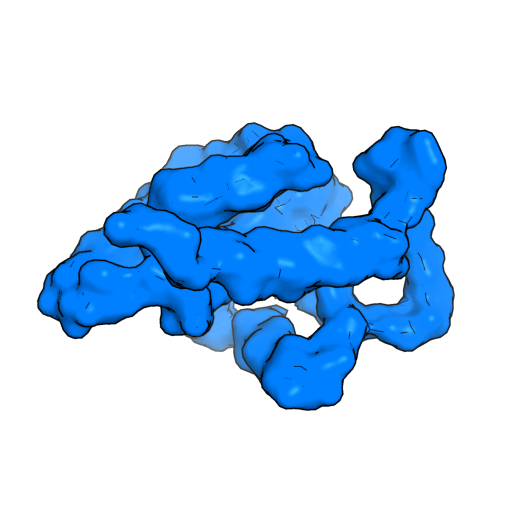A 1 89 ? -6.122 -7.880 -0.349 1.00 90.88 89 LEU A C 1
ATOM 728 O O . LEU A 1 89 ? -5.650 -8.033 -1.479 1.00 90.88 89 LEU A O 1
ATOM 732 N N . SER A 1 90 ? -7.130 -7.045 -0.100 1.00 90.75 90 SER A N 1
ATOM 733 C CA . SER A 1 90 ? -7.749 -6.199 -1.119 1.00 90.75 90 SER A CA 1
ATOM 734 C C . SER A 1 90 ? -6.718 -5.246 -1.723 1.00 90.75 90 SER A C 1
ATOM 736 O O . SER A 1 90 ? -6.601 -5.143 -2.946 1.00 90.75 90 SER A O 1
ATOM 738 N N . SER A 1 91 ? -5.912 -4.606 -0.873 1.00 91.19 91 SER A N 1
ATOM 739 C CA . SER A 1 91 ? -4.851 -3.688 -1.299 1.00 91.19 91 SER A CA 1
ATOM 740 C C . SER A 1 91 ? -3.800 -4.401 -2.153 1.00 91.19 91 SER A C 1
ATOM 742 O O . SER A 1 91 ? -3.433 -3.916 -3.222 1.00 91.19 91 SER A O 1
ATOM 744 N N . GLN A 1 92 ? -3.351 -5.590 -1.739 1.00 89.69 92 GLN A N 1
ATOM 745 C CA . GLN A 1 92 ? -2.401 -6.384 -2.522 1.00 89.69 92 GLN A CA 1
ATOM 746 C C . GLN A 1 92 ? -2.964 -6.850 -3.850 1.00 89.69 92 GLN A C 1
ATOM 748 O O . GLN A 1 92 ? -2.274 -6.758 -4.861 1.00 89.69 92 GLN A O 1
ATOM 753 N N . SER A 1 93 ? -4.204 -7.333 -3.854 1.00 89.00 93 SER A N 1
ATOM 754 C CA . SER A 1 93 ? -4.866 -7.814 -5.064 1.00 89.00 93 SER A CA 1
ATOM 755 C C . SER A 1 93 ? -4.928 -6.708 -6.110 1.00 89.00 93 SER A C 1
ATOM 757 O O . SER A 1 93 ? -4.555 -6.923 -7.260 1.00 89.00 93 SER A O 1
ATOM 759 N N . ILE A 1 94 ? -5.301 -5.497 -5.690 1.00 87.31 94 ILE A N 1
ATOM 760 C CA . ILE A 1 94 ? -5.329 -4.318 -6.553 1.00 87.31 94 ILE A CA 1
ATOM 761 C C . ILE A 1 94 ? -3.944 -4.017 -7.142 1.00 87.31 94 ILE A C 1
ATOM 763 O O . ILE A 1 94 ? -3.825 -3.830 -8.353 1.00 87.31 94 ILE A O 1
ATOM 767 N N . VAL A 1 95 ? -2.886 -4.017 -6.328 1.00 86.75 95 VAL A N 1
ATOM 768 C CA . VAL A 1 95 ? -1.533 -3.731 -6.828 1.00 86.75 95 VAL A CA 1
ATOM 769 C C . VAL A 1 95 ? -1.025 -4.851 -7.750 1.00 86.75 95 VAL A C 1
ATOM 771 O O . VAL A 1 95 ? -0.414 -4.568 -8.781 1.00 86.75 95 VAL A O 1
ATOM 774 N N . ARG A 1 96 ? -1.333 -6.114 -7.432 1.00 85.69 96 ARG A N 1
ATOM 775 C CA . ARG A 1 96 ? -0.932 -7.302 -8.204 1.00 85.69 96 ARG A CA 1
ATOM 776 C C . ARG A 1 96 ? -1.583 -7.373 -9.586 1.00 85.69 96 ARG A C 1
ATOM 778 O O . ARG A 1 96 ? -1.002 -7.943 -10.498 1.00 85.69 96 ARG A O 1
ATOM 785 N N . LEU A 1 97 ? -2.759 -6.765 -9.764 1.00 85.31 97 LEU A N 1
ATOM 786 C CA . LEU A 1 97 ? -3.404 -6.642 -11.078 1.00 85.31 97 LEU A CA 1
ATOM 787 C C . LEU A 1 97 ? -2.635 -5.736 -12.051 1.00 85.31 97 LEU A C 1
ATOM 789 O O . LEU A 1 97 ? -2.912 -5.764 -13.247 1.00 85.31 97 LEU A O 1
ATOM 793 N N . LYS A 1 98 ? -1.727 -4.892 -11.552 1.00 76.31 98 LYS A N 1
ATOM 794 C CA . LYS A 1 98 ? -1.032 -3.878 -12.358 1.00 76.31 98 LYS A CA 1
ATOM 795 C C . LYS A 1 98 ? 0.458 -4.124 -12.501 1.00 76.31 98 LYS A C 1
ATOM 797 O O . LYS A 1 98 ? 1.065 -3.609 -13.431 1.00 76.31 98 LYS A O 1
ATOM 802 N N . ARG A 1 99 ? 1.052 -4.877 -11.581 1.00 78.19 99 ARG A N 1
ATOM 803 C CA . ARG A 1 99 ? 2.462 -5.253 -11.636 1.00 78.19 99 ARG A CA 1
ATOM 804 C C . ARG A 1 99 ? 2.686 -6.542 -10.875 1.00 78.19 99 ARG A C 1
ATOM 806 O O . ARG A 1 99 ? 1.959 -6.833 -9.929 1.00 78.19 99 ARG A O 1
ATOM 813 N N . GLU A 1 100 ? 3.720 -7.275 -11.251 1.00 75.12 100 GLU A N 1
ATOM 814 C CA . GLU A 1 100 ? 4.169 -8.406 -10.451 1.00 75.12 100 GLU A CA 1
ATOM 815 C C . GLU A 1 100 ? 4.767 -7.919 -9.132 1.00 75.12 100 GLU A C 1
ATOM 817 O O . GLU A 1 100 ? 5.459 -6.897 -9.061 1.00 75.12 100 GLU A O 1
ATOM 822 N N . ILE A 1 101 ? 4.427 -8.633 -8.060 1.00 77.88 101 ILE A N 1
ATOM 823 C CA . ILE A 1 101 ? 4.803 -8.282 -6.695 1.00 77.88 101 ILE A CA 1
ATOM 824 C C . ILE A 1 101 ? 5.213 -9.549 -5.957 1.00 77.88 101 ILE A C 1
ATOM 826 O O . ILE A 1 101 ? 4.560 -10.585 -6.087 1.00 77.88 101 ILE A O 1
ATOM 830 N N . ASN A 1 102 ? 6.263 -9.447 -5.149 1.00 76.50 102 ASN A N 1
ATOM 831 C CA . ASN A 1 102 ? 6.616 -10.459 -4.159 1.00 76.50 102 ASN A CA 1
ATOM 832 C C . ASN A 1 102 ? 7.134 -9.752 -2.896 1.00 76.50 102 ASN A C 1
ATOM 834 O O . ASN A 1 102 ? 8.339 -9.500 -2.768 1.00 76.50 102 ASN A O 1
ATOM 838 N N . PRO A 1 103 ? 6.234 -9.304 -2.004 1.00 73.06 103 PRO A N 1
ATOM 839 C CA . PRO A 1 103 ? 6.649 -8.700 -0.748 1.00 73.06 103 PRO A CA 1
ATOM 840 C C . PRO A 1 103 ? 7.442 -9.707 0.091 1.00 73.06 103 PRO A C 1
ATOM 842 O O . PRO A 1 103 ? 7.085 -10.874 0.179 1.00 73.06 103 PRO A O 1
ATOM 845 N N . ASN A 1 104 ? 8.505 -9.242 0.749 1.00 78.50 104 ASN A N 1
ATOM 846 C CA . ASN A 1 104 ? 9.228 -10.062 1.721 1.00 78.50 104 ASN A CA 1
ATOM 847 C C . ASN A 1 104 ? 8.336 -10.319 2.952 1.00 78.50 104 ASN A C 1
ATOM 849 O O . ASN A 1 104 ? 7.589 -9.427 3.366 1.00 78.50 104 ASN A O 1
ATOM 853 N N . ASP A 1 105 ? 8.481 -11.472 3.603 1.00 82.00 105 ASP A N 1
ATOM 854 C CA . ASP A 1 105 ? 7.745 -11.856 4.813 1.00 82.00 105 ASP A CA 1
ATOM 855 C C . ASP A 1 105 ? 7.807 -10.790 5.912 1.00 82.00 105 ASP A C 1
ATOM 857 O O . ASP A 1 105 ? 6.825 -10.536 6.607 1.00 82.00 105 ASP A O 1
ATOM 861 N N . GLY A 1 106 ? 8.954 -10.119 6.068 1.00 81.75 106 GLY A N 1
ATOM 862 C CA . GLY A 1 106 ? 9.097 -9.019 7.026 1.00 81.75 106 GLY A CA 1
ATOM 863 C C . GLY A 1 106 ? 8.142 -7.854 6.747 1.00 81.75 106 GLY A C 1
ATOM 864 O O . GLY A 1 106 ? 7.557 -7.296 7.675 1.00 81.75 106 GLY A O 1
ATOM 865 N N . PHE A 1 107 ? 7.935 -7.524 5.471 1.00 81.38 107 PHE A N 1
ATOM 866 C CA . PHE A 1 107 ? 7.007 -6.475 5.051 1.00 81.38 107 PHE A CA 1
ATOM 867 C C . PHE A 1 107 ? 5.561 -6.924 5.181 1.00 81.38 107 PHE A C 1
ATOM 869 O O . PHE A 1 107 ? 4.740 -6.149 5.665 1.00 81.38 107 PHE A O 1
ATOM 876 N N . MET A 1 108 ? 5.274 -8.178 4.835 1.00 85.12 108 MET A N 1
ATOM 877 C CA . MET A 1 108 ? 3.957 -8.772 5.043 1.00 85.12 108 MET A CA 1
ATOM 878 C C . MET A 1 108 ? 3.558 -8.747 6.512 1.00 85.12 108 MET A C 1
ATOM 880 O 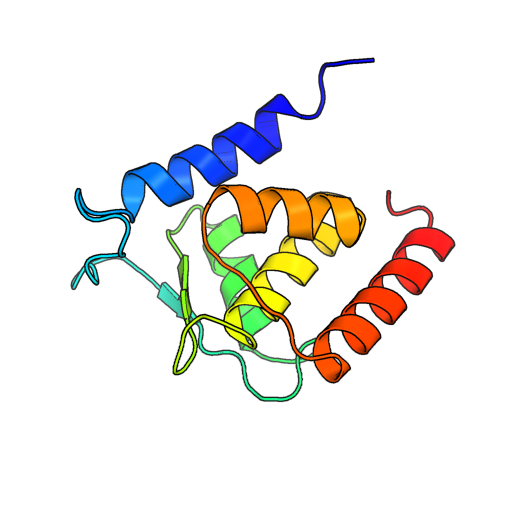O . MET A 1 108 ? 2.481 -8.263 6.830 1.00 85.12 108 MET A O 1
ATOM 884 N N . ARG A 1 109 ? 4.449 -9.147 7.428 1.00 87.38 109 ARG A N 1
ATOM 885 C CA . ARG A 1 109 ? 4.184 -9.069 8.874 1.00 87.38 109 ARG A CA 1
ATOM 886 C C . ARG A 1 109 ? 3.855 -7.650 9.332 1.00 87.38 109 ARG A C 1
ATOM 888 O O . ARG A 1 109 ? 2.954 -7.464 10.140 1.00 87.38 109 ARG A O 1
ATOM 895 N N . GLN A 1 110 ? 4.570 -6.649 8.824 1.00 87.06 110 GLN A N 1
ATOM 896 C CA . GLN A 1 110 ? 4.305 -5.248 9.165 1.00 87.06 110 GLN A CA 1
ATOM 897 C C . GLN A 1 110 ? 2.948 -4.770 8.625 1.00 87.06 110 GLN A C 1
ATOM 899 O O . GLN A 1 110 ? 2.229 -4.077 9.337 1.00 87.06 110 GLN A O 1
ATOM 904 N N . LEU A 1 111 ? 2.575 -5.170 7.407 1.00 88.69 111 LEU A N 1
ATOM 905 C CA . LEU A 1 111 ? 1.266 -4.858 6.829 1.00 88.69 111 LEU A CA 1
ATOM 906 C C . LEU A 1 111 ? 0.125 -5.602 7.536 1.00 88.69 111 LEU A C 1
ATOM 908 O O . LEU A 1 111 ? -0.927 -5.015 7.752 1.00 88.69 111 LEU A O 1
ATOM 912 N N . CYS A 1 112 ? 0.329 -6.853 7.953 1.00 91.38 112 CYS A N 1
ATOM 913 C CA . CYS A 1 112 ? -0.657 -7.596 8.738 1.00 91.38 112 CYS A CA 1
ATOM 914 C C . CYS A 1 112 ? -0.899 -6.941 10.101 1.00 91.38 112 CYS A C 1
ATOM 916 O O . CYS A 1 112 ? -2.049 -6.767 10.480 1.00 91.38 112 CYS A O 1
ATOM 918 N N . ARG A 1 113 ? 0.156 -6.485 10.792 1.00 90.88 113 ARG A N 1
ATOM 919 C CA . ARG A 1 113 ? 0.005 -5.713 12.040 1.00 90.88 113 ARG A CA 1
ATOM 920 C C . ARG A 1 113 ? -0.802 -4.436 11.824 1.00 90.88 113 ARG A C 1
ATOM 922 O O . ARG A 1 113 ? -1.713 -4.158 12.590 1.00 90.88 113 ARG A O 1
ATOM 929 N N . LEU A 1 114 ? -0.506 -3.690 10.754 1.00 89.12 114 LEU A N 1
ATOM 930 C CA . LEU A 1 114 ? -1.300 -2.516 10.385 1.00 89.12 114 LEU A CA 1
ATOM 931 C C . LEU A 1 114 ? -2.765 -2.900 10.133 1.00 89.12 114 LEU A C 1
ATOM 933 O O . LEU A 1 114 ? -3.667 -2.212 10.595 1.00 89.12 114 LEU A O 1
ATOM 937 N N . ASN A 1 115 ? -3.009 -4.010 9.438 1.00 93.31 115 ASN A N 1
ATOM 938 C CA . ASN A 1 115 ? -4.354 -4.509 9.176 1.00 93.31 115 ASN A CA 1
ATOM 939 C C . ASN A 1 115 ? -5.107 -4.834 10.473 1.00 93.31 115 ASN A C 1
ATOM 941 O O . ASN A 1 115 ? -6.254 -4.439 10.618 1.00 93.31 115 ASN A O 1
ATOM 945 N N . GLU A 1 116 ? -4.470 -5.518 11.422 1.00 93.12 116 GLU A N 1
ATOM 946 C CA . GLU A 1 116 ? -5.053 -5.819 12.736 1.00 93.12 116 GLU A CA 1
ATOM 947 C C . GLU A 1 116 ? -5.421 -4.540 13.497 1.00 93.12 116 GLU A C 1
ATOM 949 O O . GLU A 1 116 ? -6.529 -4.440 14.022 1.00 93.12 116 GLU A O 1
ATOM 954 N N . THR A 1 117 ? -4.537 -3.536 13.501 1.00 92.19 117 THR A N 1
ATOM 955 C CA . THR A 1 117 ? -4.814 -2.230 14.119 1.00 92.19 117 THR A CA 1
ATOM 956 C C . THR A 1 117 ? -6.014 -1.544 13.470 1.00 92.19 117 THR A C 1
ATOM 958 O O . THR A 1 117 ? -6.943 -1.140 14.162 1.00 92.19 117 THR A O 1
ATOM 961 N N . LEU A 1 118 ? -6.037 -1.451 12.140 1.00 90.81 118 LEU A N 1
ATOM 962 C CA . LEU A 1 118 ? -7.126 -0.795 11.415 1.00 90.81 118 LEU A CA 1
ATOM 963 C C . LEU A 1 118 ? -8.462 -1.543 11.556 1.00 90.81 118 LEU A C 1
ATOM 965 O O . LEU A 1 118 ? -9.509 -0.900 11.635 1.00 90.81 118 LEU A O 1
ATOM 969 N N . ALA A 1 119 ? -8.430 -2.876 11.637 1.00 91.00 119 ALA A N 1
ATOM 970 C CA . ALA A 1 119 ? -9.607 -3.699 11.902 1.00 91.00 119 ALA A CA 1
ATOM 971 C C . ALA A 1 119 ? -10.160 -3.442 13.311 1.00 91.00 119 ALA A C 1
ATOM 973 O O . ALA A 1 119 ? -11.364 -3.253 13.474 1.00 91.00 119 ALA A O 1
ATOM 974 N N . ALA A 1 120 ? -9.285 -3.383 14.321 1.00 92.25 120 ALA A N 1
ATOM 975 C CA . ALA A 1 120 ? -9.672 -3.067 15.695 1.00 92.25 120 ALA A CA 1
ATOM 976 C C . ALA A 1 120 ? -10.266 -1.652 15.825 1.00 92.25 120 ALA A C 1
ATOM 978 O O . ALA A 1 120 ? -11.158 -1.424 16.638 1.00 92.25 120 ALA A O 1
ATOM 979 N N . GLU A 1 121 ? -9.809 -0.712 14.997 1.00 91.62 121 GLU A N 1
ATOM 980 C CA . GLU A 1 121 ? -10.327 0.658 14.923 1.00 91.62 121 GLU A CA 1
ATOM 981 C C . GLU A 1 121 ? -11.595 0.798 14.054 1.00 91.62 121 GLU A C 1
ATOM 983 O O . GLU A 1 121 ? -12.127 1.903 13.932 1.00 91.62 121 GLU A O 1
ATOM 988 N N . GLY A 1 122 ? -12.081 -0.279 13.420 1.00 89.06 122 GLY A N 1
ATOM 989 C CA . G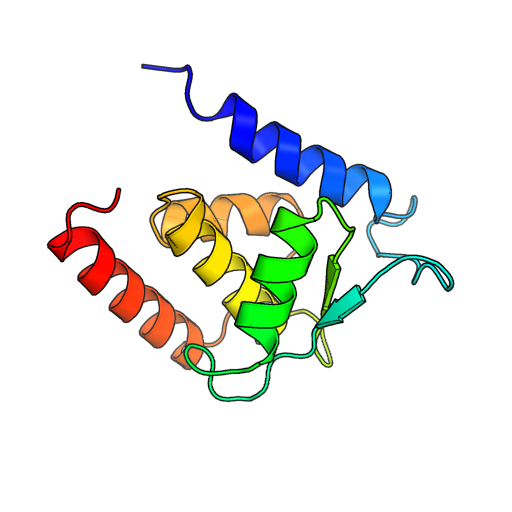LY A 1 122 ? -13.243 -0.241 12.521 1.00 89.06 122 GLY A CA 1
ATOM 990 C C . GLY A 1 122 ? -13.031 0.648 11.289 1.00 89.06 122 GLY A C 1
ATOM 991 O O . GLY A 1 122 ? -13.966 1.285 10.795 1.00 89.06 122 GLY A O 1
ATOM 992 N N . LYS A 1 123 ? -11.782 0.765 10.821 1.00 79.38 123 LYS A N 1
ATOM 993 C CA . LYS A 1 123 ? -11.407 1.657 9.713 1.00 79.38 123 LYS A CA 1
ATOM 994 C C . LYS A 1 123 ? -11.668 1.073 8.328 1.00 79.38 123 LYS A C 1
ATOM 996 O O . LYS A 1 123 ? -11.504 1.804 7.351 1.00 79.38 123 LYS A O 1
ATOM 1001 N N . PHE A 1 124 ? -12.139 -0.164 8.240 1.00 72.81 124 PHE A N 1
ATOM 1002 C CA . PHE A 1 124 ? -12.697 -0.770 7.035 1.00 72.81 124 PHE A CA 1
ATOM 1003 C C . PHE A 1 124 ? -13.873 -1.682 7.376 1.00 72.81 124 PHE A C 1
ATOM 1005 O O . PHE A 1 124 ? -13.892 -2.215 8.508 1.00 72.81 124 PHE A O 1
#

Sequence (124 aa):
MKQNQSAAYRAMQQLNDLCANGDGYYSMPIHRVVEVFPPRDMLETHAFHLLEFNVSMKCKVYVYCREGYSRSLKLVIAYLMLHHRMDVLSSQSIVRLKREINPNDGFMRQLCRLNETLAAEGKF

Organism: Oncorhynchus tshawytscha (NCBI:txid74940)

pLDDT: mean 71.13, std 16.93, range [36.53, 93.31]

Radius of gyration: 14.28 Å; Cα contacts (8 Å, |Δi|>4): 119; chains: 1; bounding box: 40×30×40 Å

Mean predicted aligned error: 11.43 Å